Protein AF-A0A3M1BRA2-F1 (afdb_monomer)

Structure (mmCIF, N/CA/C/O backbone):
data_AF-A0A3M1BRA2-F1
#
_entry.id   AF-A0A3M1BRA2-F1
#
loop_
_atom_site.group_PDB
_atom_site.id
_atom_site.type_symbol
_atom_site.label_atom_id
_atom_site.label_alt_id
_atom_site.label_comp_id
_atom_site.label_asym_id
_atom_site.label_entity_id
_atom_site.label_seq_id
_atom_site.pdbx_PDB_ins_code
_atom_site.Cartn_x
_atom_site.Cartn_y
_atom_site.Cartn_z
_atom_site.occupancy
_atom_site.B_iso_or_equiv
_atom_site.auth_seq_id
_atom_site.auth_comp_id
_atom_site.auth_asym_id
_atom_site.auth_atom_id
_atom_site.pdbx_PDB_model_num
ATOM 1 N N . MET A 1 1 ? -9.223 -5.773 9.348 1.00 92.19 1 MET A N 1
ATOM 2 C CA . MET A 1 1 ? -8.689 -5.457 8.015 1.00 92.19 1 MET A CA 1
ATOM 3 C C . MET A 1 1 ? -7.475 -4.564 8.174 1.00 92.19 1 MET A C 1
ATOM 5 O O . MET A 1 1 ? -7.622 -3.455 8.689 1.00 92.19 1 MET A O 1
ATOM 9 N N . LYS A 1 2 ? -6.301 -5.059 7.779 1.00 95.88 2 LYS A N 1
ATOM 10 C CA . LYS A 1 2 ? -5.050 -4.290 7.745 1.00 95.88 2 LYS A CA 1
ATOM 11 C C . LYS A 1 2 ? -4.861 -3.640 6.381 1.00 95.88 2 LYS A C 1
ATOM 13 O O . LYS A 1 2 ? -4.986 -4.316 5.360 1.00 95.88 2 LYS A O 1
ATOM 18 N N . VAL A 1 3 ? -4.567 -2.345 6.370 1.00 97.69 3 VAL A N 1
ATOM 19 C CA . VAL A 1 3 ? -4.406 -1.553 5.148 1.00 97.69 3 VAL A C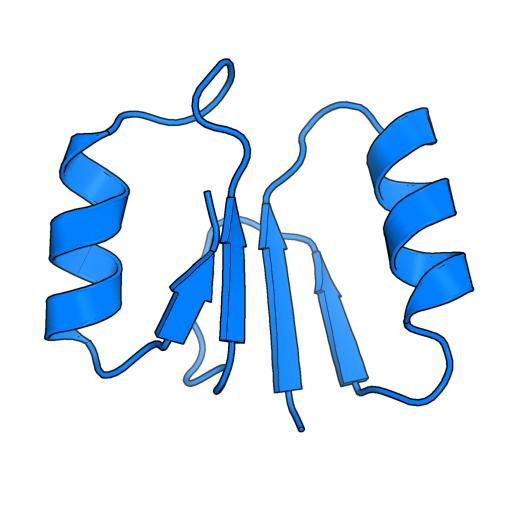A 1
ATOM 20 C C . VAL A 1 3 ? -3.020 -0.922 5.121 1.00 97.69 3 VAL A C 1
ATOM 22 O O . VAL A 1 3 ? -2.659 -0.181 6.035 1.00 97.69 3 VAL A O 1
ATOM 25 N N . LEU A 1 4 ? -2.269 -1.164 4.051 1.00 97.81 4 LEU A N 1
ATOM 26 C CA . LEU A 1 4 ? -1.058 -0.415 3.736 1.00 97.81 4 LEU A CA 1
ATOM 27 C C . LEU A 1 4 ? -1.427 0.764 2.836 1.00 97.81 4 LEU A C 1
ATOM 29 O O . LEU A 1 4 ? -2.003 0.577 1.767 1.00 97.81 4 LEU A O 1
ATOM 33 N N . LEU A 1 5 ? -1.079 1.975 3.252 1.00 97.38 5 LEU A N 1
ATOM 34 C CA . LEU A 1 5 ? -1.274 3.196 2.483 1.00 97.38 5 LEU A CA 1
ATOM 35 C C . LEU A 1 5 ? 0.064 3.715 1.963 1.00 97.38 5 LEU A C 1
ATOM 37 O O . LEU A 1 5 ? 0.985 4.002 2.731 1.00 97.38 5 LEU A O 1
ATOM 41 N N . MET A 1 6 ? 0.141 3.870 0.649 1.00 97.38 6 MET A N 1
ATOM 42 C CA . MET A 1 6 ? 1.351 4.234 -0.068 1.00 97.38 6 MET A CA 1
ATOM 43 C C . MET A 1 6 ? 1.155 5.533 -0.814 1.00 97.38 6 MET A C 1
ATOM 45 O O . MET A 1 6 ? 0.795 5.568 -1.989 1.00 97.38 6 MET A O 1
ATOM 49 N N . GLU A 1 7 ? 1.397 6.603 -0.070 1.00 97.00 7 GLU A N 1
ATOM 50 C CA . GLU A 1 7 ? 1.166 7.978 -0.473 1.00 97.00 7 GLU A CA 1
ATOM 51 C C . GLU A 1 7 ? 2.248 8.854 0.172 1.00 97.00 7 GLU A C 1
ATOM 53 O O . GLU A 1 7 ? 2.425 8.838 1.389 1.00 97.00 7 GLU A O 1
ATOM 58 N N . LYS A 1 8 ? 3.004 9.598 -0.634 1.00 95.06 8 LYS A N 1
ATOM 59 C CA . LYS A 1 8 ? 4.066 10.512 -0.183 1.00 95.06 8 LYS A CA 1
ATOM 60 C C . LYS A 1 8 ? 3.505 11.894 0.162 1.00 95.06 8 LYS A C 1
ATOM 62 O O . LYS A 1 8 ? 4.103 12.614 0.961 1.00 95.06 8 LYS A O 1
ATOM 67 N N . ASN A 1 9 ? 2.358 12.279 -0.399 1.00 96.19 9 ASN A N 1
ATOM 68 C CA . ASN A 1 9 ? 1.662 13.514 -0.061 1.00 96.19 9 ASN A CA 1
ATOM 69 C C . ASN A 1 9 ? 0.992 13.382 1.313 1.00 96.19 9 ASN A C 1
ATOM 71 O O . ASN A 1 9 ? -0.061 12.765 1.469 1.00 96.19 9 ASN A O 1
ATOM 75 N N . LEU A 1 10 ? 1.582 14.027 2.317 1.00 94.31 10 LEU A N 1
ATOM 76 C CA . LEU A 1 10 ? 1.129 13.941 3.708 1.00 94.31 10 LEU A CA 1
ATOM 77 C C . LEU A 1 10 ? -0.312 14.431 3.921 1.00 94.31 10 LEU A C 1
ATOM 79 O O . LEU A 1 10 ? -1.008 13.921 4.801 1.00 94.31 10 LEU A O 1
ATOM 83 N N . ILE A 1 11 ? -0.780 15.395 3.121 1.00 95.88 11 ILE A N 1
ATOM 84 C CA . ILE A 1 11 ? -2.150 15.915 3.221 1.00 95.88 11 ILE A CA 1
ATOM 85 C C . ILE A 1 11 ? -3.136 14.842 2.761 1.00 95.88 11 ILE A C 1
ATOM 87 O O . ILE A 1 11 ? -4.114 14.563 3.457 1.00 95.88 11 ILE A O 1
ATOM 91 N N . LEU A 1 12 ? -2.875 14.228 1.607 1.00 95.25 12 LEU A N 1
ATOM 92 C CA . LEU A 1 12 ? -3.720 13.169 1.068 1.00 95.25 12 LEU A CA 1
ATOM 93 C C . LEU A 1 12 ? -3.669 11.917 1.952 1.00 95.25 12 LEU A C 1
ATOM 95 O O . LEU A 1 12 ? -4.718 11.389 2.320 1.00 95.25 12 LEU A O 1
ATOM 99 N N . LEU A 1 13 ? -2.473 11.523 2.396 1.00 95.69 13 LEU A N 1
ATOM 100 C CA . LEU A 1 13 ? -2.270 10.435 3.352 1.00 95.69 13 LEU A CA 1
ATOM 101 C C . LEU A 1 13 ? -3.120 10.638 4.611 1.00 95.69 13 LEU A C 1
ATOM 103 O O . LEU A 1 13 ? -3.830 9.725 5.032 1.00 95.69 13 LEU A O 1
ATOM 107 N N . SER A 1 14 ? -3.091 11.840 5.195 1.00 95.75 14 SER A N 1
ATOM 108 C CA . SER A 1 14 ? -3.871 12.169 6.393 1.00 95.75 14 SER A CA 1
ATOM 109 C C . SER A 1 14 ? -5.381 12.048 6.153 1.00 95.75 14 SER A C 1
ATOM 111 O O . SER A 1 14 ? -6.091 11.449 6.965 1.00 95.75 14 SER A O 1
ATOM 113 N N . ARG A 1 15 ? -5.879 12.540 5.009 1.00 96.81 15 ARG A N 1
ATOM 114 C CA . ARG A 1 15 ? -7.302 12.453 4.630 1.00 96.81 15 ARG A CA 1
ATOM 115 C C . ARG A 1 15 ? -7.764 11.010 4.435 1.00 96.81 15 ARG A C 1
ATOM 117 O O . ARG A 1 15 ? -8.819 10.634 4.950 1.00 96.81 15 ARG A O 1
ATOM 124 N N . ILE A 1 16 ? -6.973 10.199 3.733 1.00 95.62 16 ILE A N 1
ATOM 125 C CA . ILE A 1 16 ? -7.284 8.782 3.507 1.00 95.62 16 ILE A CA 1
ATOM 126 C C . ILE A 1 16 ? -7.276 8.036 4.843 1.00 95.62 16 ILE A C 1
ATOM 128 O O . ILE A 1 16 ? -8.244 7.353 5.167 1.00 95.62 16 ILE A O 1
ATOM 132 N N . ARG A 1 17 ? -6.244 8.234 5.673 1.00 94.94 17 ARG A N 1
ATOM 133 C CA . ARG A 1 17 ? -6.159 7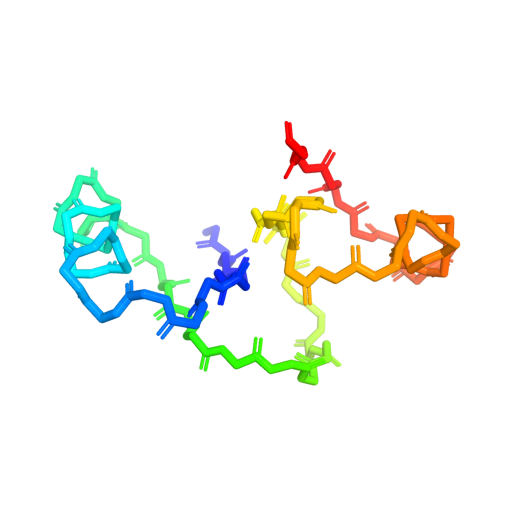.616 7.003 1.00 94.94 17 ARG A CA 1
ATOM 134 C C . ARG A 1 17 ? -7.342 7.998 7.896 1.00 94.94 17 ARG A C 1
ATOM 136 O O . ARG A 1 17 ? -7.882 7.136 8.576 1.00 94.94 17 ARG A O 1
ATOM 143 N N . SER A 1 18 ? -7.773 9.261 7.871 1.00 96.31 18 SER A N 1
ATOM 144 C CA . SER A 1 18 ? -8.959 9.717 8.609 1.00 96.31 18 SER A CA 1
ATOM 145 C C . SER A 1 18 ? -10.238 9.023 8.129 1.00 96.31 18 SER A C 1
ATOM 147 O O . SER A 1 18 ? -11.074 8.635 8.946 1.00 96.31 18 SER A O 1
ATOM 149 N N . SER A 1 19 ? -10.382 8.844 6.814 1.00 96.44 19 SER A N 1
ATOM 150 C CA . SER A 1 19 ? -11.542 8.177 6.200 1.00 96.44 19 SER A CA 1
ATOM 151 C C . SER A 1 19 ? -11.578 6.675 6.502 1.00 96.44 19 SER A C 1
ATOM 153 O O . SER A 1 19 ? -12.645 6.074 6.547 1.00 96.44 19 SER A O 1
ATOM 155 N N . LEU A 1 20 ? -10.411 6.080 6.748 1.00 95.69 20 LEU A N 1
ATOM 156 C CA . LEU A 1 20 ? -10.225 4.669 7.083 1.00 95.69 20 LEU A CA 1
ATOM 157 C C . LEU A 1 20 ? -9.991 4.444 8.585 1.00 95.69 20 LEU A C 1
ATOM 159 O O . LEU A 1 20 ? -9.426 3.426 8.971 1.00 95.69 20 LEU A O 1
ATOM 163 N N . SER A 1 21 ? -10.424 5.377 9.437 1.00 93.88 21 SER A N 1
ATOM 164 C CA . SER A 1 21 ? -10.183 5.359 10.891 1.00 93.88 21 SER A CA 1
ATOM 165 C C . SER A 1 21 ? -10.741 4.132 11.624 1.00 93.88 21 SER A C 1
ATOM 167 O O . SER A 1 21 ? -10.312 3.835 12.735 1.00 93.88 21 SER A O 1
ATOM 169 N N . SER A 1 22 ? -11.669 3.400 11.007 1.00 96.12 22 SER A N 1
ATOM 170 C CA . SER A 1 22 ? -12.222 2.135 11.510 1.00 96.12 22 SER A CA 1
ATOM 171 C C . SER A 1 22 ? -11.325 0.918 11.236 1.00 96.12 22 SER A C 1
ATOM 173 O O . SER A 1 22 ? -11.633 -0.181 11.696 1.00 96.12 22 SER A O 1
ATOM 175 N N . TYR A 1 23 ? -10.233 1.090 10.487 1.00 96.00 23 TYR A N 1
ATOM 176 C CA . TYR A 1 23 ? -9.314 0.027 10.087 1.00 96.00 23 TYR A CA 1
ATOM 177 C C . TYR A 1 23 ? -7.904 0.261 10.636 1.00 96.00 23 TYR A C 1
ATOM 179 O O . TYR A 1 23 ? -7.513 1.376 10.977 1.00 96.00 23 TYR A O 1
ATOM 187 N N . GLU A 1 24 ? -7.108 -0.807 10.685 1.00 95.75 24 GLU A N 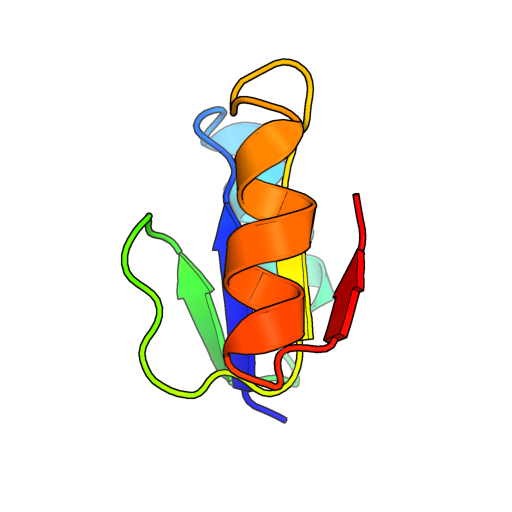1
ATOM 188 C CA . GLU A 1 24 ? -5.693 -0.722 11.040 1.00 95.75 24 GLU A CA 1
ATOM 189 C C . GLU A 1 24 ? -4.910 -0.253 9.808 1.00 95.75 24 GLU A C 1
ATOM 191 O O . GLU A 1 24 ? -4.612 -1.039 8.908 1.00 95.75 24 GLU A O 1
ATOM 196 N N . VAL A 1 25 ? -4.633 1.051 9.736 1.00 96.62 25 VAL A N 1
ATOM 197 C CA . VAL A 1 25 ? -3.941 1.673 8.600 1.00 96.62 25 VAL A CA 1
ATOM 198 C C . VAL A 1 25 ? -2.481 1.938 8.949 1.00 96.62 25 VAL A C 1
ATOM 200 O O . VAL A 1 25 ? -2.183 2.742 9.835 1.00 96.62 25 VAL A O 1
ATOM 203 N N . ARG A 1 26 ? -1.565 1.336 8.190 1.00 96.44 26 ARG A N 1
ATOM 204 C CA . ARG A 1 26 ? -0.135 1.653 8.220 1.00 96.44 26 ARG A CA 1
ATOM 205 C C . ARG A 1 26 ? 0.234 2.441 6.974 1.00 96.44 26 ARG A C 1
ATOM 207 O O . ARG A 1 26 ? -0.104 2.045 5.867 1.00 96.44 26 ARG A O 1
ATOM 214 N N . ALA A 1 27 ? 0.951 3.545 7.145 1.00 95.75 27 ALA A N 1
ATOM 215 C CA . ALA A 1 27 ? 1.570 4.243 6.026 1.00 95.75 27 ALA A CA 1
ATOM 216 C C . ALA A 1 27 ? 3.030 3.805 5.887 1.00 95.75 27 ALA A C 1
ATOM 218 O O . ALA A 1 27 ? 3.732 3.675 6.891 1.00 95.75 27 ALA A O 1
ATOM 219 N N . GLY A 1 28 ? 3.490 3.583 4.660 1.00 95.25 28 GLY A N 1
ATOM 220 C CA . GLY A 1 28 ? 4.872 3.184 4.403 1.00 95.25 28 GLY A CA 1
ATOM 221 C C . GLY A 1 28 ? 5.055 2.538 3.039 1.00 95.25 28 GLY A C 1
ATOM 222 O O . GLY A 1 28 ? 4.158 2.563 2.204 1.00 95.25 28 GLY A O 1
ATOM 223 N N . THR A 1 29 ? 6.236 1.969 2.810 1.00 94.75 29 THR A N 1
ATOM 224 C CA . THR A 1 29 ? 6.601 1.347 1.525 1.00 94.75 29 THR A CA 1
ATOM 225 C C . THR A 1 29 ? 6.922 -0.135 1.619 1.00 94.75 29 THR A C 1
ATOM 227 O O . THR A 1 29 ? 7.025 -0.811 0.600 1.00 94.75 29 THR A O 1
ATOM 230 N N . GLU A 1 30 ? 7.092 -0.648 2.826 1.00 95.19 30 GLU A N 1
ATOM 231 C CA . GLU A 1 30 ? 7.306 -2.069 3.073 1.00 95.19 30 GLU A CA 1
ATOM 232 C C . GLU A 1 30 ? 5.955 -2.771 3.117 1.00 95.19 30 GLU A C 1
ATOM 234 O O . GLU A 1 30 ? 4.983 -2.161 3.549 1.00 95.19 30 GLU A O 1
ATOM 239 N N . TYR A 1 31 ? 5.876 -4.027 2.692 1.00 95.69 31 TYR A N 1
ATOM 240 C CA . TYR A 1 31 ? 4.674 -4.850 2.820 1.00 95.69 31 TYR A CA 1
ATOM 241 C C . TYR A 1 31 ? 4.862 -5.851 3.961 1.00 95.69 31 TYR A C 1
ATOM 243 O O . TYR A 1 31 ? 5.831 -6.602 3.956 1.00 95.69 31 TYR A O 1
ATOM 251 N N . ASN A 1 32 ? 3.926 -5.869 4.910 1.00 95.00 32 ASN A N 1
ATOM 252 C CA . ASN A 1 32 ? 3.954 -6.679 6.128 1.00 95.00 32 ASN A CA 1
ATOM 253 C C . ASN A 1 32 ? 2.652 -7.482 6.281 1.00 95.00 32 ASN A C 1
ATOM 255 O O . ASN A 1 32 ? 2.050 -7.519 7.355 1.00 95.00 32 ASN A O 1
ATOM 259 N N . SER A 1 33 ? 2.229 -8.155 5.207 1.00 95.12 33 SER A N 1
ATOM 260 C CA . SER A 1 33 ? 1.009 -8.982 5.174 1.00 95.12 33 SER A CA 1
ATOM 261 C C . SER A 1 33 ? -0.294 -8.192 5.365 1.00 95.12 33 SER A C 1
ATOM 263 O O . SER A 1 33 ? -1.254 -8.699 5.947 1.00 95.12 33 SER A O 1
ATOM 265 N N . GLU A 1 34 ? -0.341 -6.937 4.909 1.00 97.38 34 GLU A N 1
ATOM 266 C CA . GLU A 1 34 ? -1.596 -6.189 4.860 1.00 97.38 34 GLU A CA 1
ATOM 267 C C . GLU A 1 34 ? -2.573 -6.792 3.842 1.00 97.38 34 GLU A C 1
ATOM 269 O O . GLU A 1 34 ? -2.209 -7.136 2.722 1.00 97.38 34 GLU A O 1
ATOM 274 N N . GLU A 1 35 ? -3.849 -6.883 4.213 1.00 96.75 35 GLU A N 1
ATOM 275 C CA . GLU A 1 35 ? -4.890 -7.466 3.358 1.00 96.75 35 GLU A CA 1
ATOM 276 C C . GLU A 1 35 ? -5.159 -6.592 2.124 1.00 96.75 35 GLU A C 1
ATOM 278 O O . GLU A 1 35 ? -5.404 -7.099 1.026 1.00 96.75 35 GLU A O 1
ATOM 283 N N . VAL A 1 36 ? -5.109 -5.268 2.303 1.00 97.56 36 VAL A N 1
ATOM 284 C CA . VAL A 1 36 ? -5.345 -4.275 1.251 1.00 97.56 36 VAL A CA 1
ATOM 285 C C . VAL A 1 36 ? -4.169 -3.312 1.170 1.00 97.56 36 VAL A C 1
ATOM 287 O O . VAL A 1 36 ? -3.679 -2.830 2.189 1.00 97.56 36 VAL A O 1
ATOM 290 N N . VAL A 1 37 ? -3.755 -2.977 -0.049 1.00 97.94 37 VAL A N 1
ATOM 291 C CA . VAL A 1 37 ? -2.743 -1.950 -0.309 1.00 97.94 37 VAL A CA 1
ATOM 292 C C . VAL A 1 37 ? -3.357 -0.864 -1.181 1.00 97.94 37 VAL A C 1
ATOM 294 O O . VAL A 1 37 ? -3.794 -1.147 -2.293 1.00 97.94 37 VAL A O 1
ATOM 297 N N . LEU A 1 38 ? -3.377 0.371 -0.686 1.00 97.69 38 LEU A N 1
ATOM 298 C CA . LEU A 1 38 ? -3.716 1.565 -1.457 1.00 97.69 38 LEU A CA 1
ATOM 299 C C . LEU A 1 38 ? -2.417 2.192 -1.964 1.00 97.69 38 LEU A C 1
ATOM 301 O O . LEU A 1 38 ? -1.573 2.557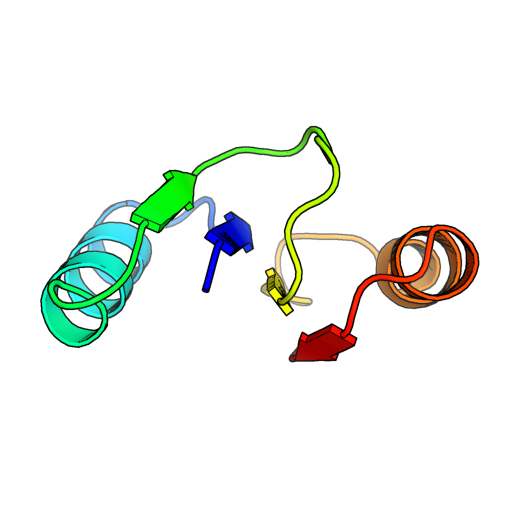 -1.143 1.00 97.69 38 LEU A O 1
ATOM 305 N N . ILE A 1 39 ? -2.234 2.310 -3.278 1.00 97.50 39 ILE A N 1
ATOM 306 C CA . ILE A 1 39 ? -0.985 2.789 -3.884 1.00 97.50 39 ILE A CA 1
ATOM 307 C C . ILE A 1 39 ? -1.218 3.921 -4.876 1.00 97.50 39 ILE A C 1
ATOM 309 O O . ILE A 1 39 ? -1.974 3.764 -5.817 1.00 97.50 39 ILE A O 1
ATOM 313 N N . ASN A 1 40 ? -0.521 5.045 -4.708 1.00 96.69 40 ASN A N 1
ATOM 314 C CA . ASN A 1 40 ? -0.560 6.130 -5.686 1.00 96.69 40 ASN A CA 1
ATOM 315 C C . ASN A 1 40 ? 0.430 5.876 -6.841 1.00 96.69 40 ASN A C 1
ATOM 317 O O . ASN A 1 40 ? 1.646 5.997 -6.667 1.00 96.69 40 ASN A O 1
ATOM 321 N N . LEU A 1 41 ? -0.079 5.564 -8.036 1.00 95.88 41 LEU A N 1
ATOM 322 C CA . LEU A 1 41 ? 0.753 5.278 -9.215 1.00 95.88 41 LEU A CA 1
ATOM 323 C C . LEU A 1 41 ? 1.486 6.494 -9.800 1.00 95.88 41 LEU A C 1
ATOM 325 O O . LEU A 1 41 ? 2.425 6.315 -10.569 1.00 95.88 41 LEU A O 1
ATOM 329 N N . GLU A 1 42 ? 1.129 7.724 -9.424 1.00 95.25 42 GLU A N 1
ATOM 330 C CA . GLU A 1 42 ? 1.915 8.909 -9.806 1.00 95.25 42 GLU A CA 1
ATOM 331 C C . GLU A 1 42 ? 3.251 8.975 -9.051 1.00 95.25 42 GLU A C 1
ATOM 333 O O . GLU A 1 42 ? 4.178 9.680 -9.448 1.00 95.25 42 GLU A O 1
ATOM 338 N N . GLN A 1 43 ? 3.358 8.254 -7.933 1.00 94.81 43 GLN A N 1
ATOM 339 C CA . GLN A 1 43 ? 4.483 8.348 -7.002 1.00 94.81 43 GLN A CA 1
ATOM 340 C C . GLN A 1 43 ? 5.260 7.046 -6.832 1.00 94.81 43 GLN A C 1
ATOM 342 O O . GLN A 1 43 ? 6.363 7.063 -6.261 1.00 94.81 43 GLN A O 1
ATOM 347 N N . PHE A 1 44 ? 4.682 5.935 -7.282 1.00 96.25 44 PHE A N 1
ATOM 348 C CA . PHE A 1 44 ? 5.236 4.597 -7.185 1.00 96.25 44 PHE A CA 1
ATOM 349 C C . PHE A 1 44 ? 5.160 3.887 -8.545 1.00 96.25 44 PHE A C 1
ATOM 351 O O . PHE A 1 44 ? 4.179 4.062 -9.263 1.00 96.25 44 PHE A O 1
ATOM 358 N N . PRO A 1 45 ? 6.171 3.071 -8.889 1.00 95.56 45 PRO A N 1
ATOM 359 C CA . PRO A 1 45 ? 6.209 2.335 -10.151 1.00 95.56 45 PRO A CA 1
ATOM 360 C C . PRO A 1 45 ? 5.037 1.352 -10.280 1.00 95.56 45 PRO A C 1
ATOM 362 O O . PRO A 1 45 ? 4.641 0.711 -9.301 1.00 95.56 45 PRO A O 1
ATOM 365 N N . VAL A 1 46 ? 4.505 1.204 -11.497 1.00 95.12 46 VAL A N 1
ATOM 366 C CA . VAL A 1 46 ? 3.355 0.328 -11.788 1.00 95.12 46 VAL A CA 1
ATOM 367 C C . VAL A 1 46 ? 3.695 -1.151 -11.593 1.00 95.12 46 VAL A C 1
ATOM 369 O O . VAL A 1 46 ? 2.844 -1.940 -11.186 1.00 95.12 46 VAL A O 1
ATOM 372 N N . GLU A 1 47 ? 4.959 -1.519 -11.795 1.00 96.00 47 GLU A N 1
ATOM 373 C CA . GLU A 1 47 ? 5.512 -2.861 -11.601 1.00 96.00 47 GLU A CA 1
ATOM 374 C C . GLU A 1 47 ? 5.260 -3.363 -10.175 1.00 96.00 47 GLU A C 1
ATOM 376 O O . GLU A 1 47 ? 4.956 -4.537 -9.947 1.00 96.00 47 GLU A O 1
ATOM 381 N N . ARG A 1 48 ? 5.253 -2.437 -9.214 1.00 95.38 48 ARG A N 1
ATOM 382 C CA . ARG A 1 48 ? 5.020 -2.734 -7.806 1.00 95.38 48 ARG A CA 1
ATOM 383 C C . ARG A 1 48 ? 3.618 -3.271 -7.524 1.00 95.38 48 ARG A C 1
ATOM 385 O O . ARG A 1 48 ? 3.414 -3.985 -6.544 1.00 95.38 48 ARG A O 1
ATOM 392 N N . VAL A 1 49 ? 2.638 -2.966 -8.376 1.00 96.56 49 VAL A N 1
ATOM 393 C CA . VAL A 1 49 ? 1.291 -3.549 -8.276 1.00 96.56 49 VAL A CA 1
ATOM 394 C C . VAL A 1 49 ? 1.351 -5.061 -8.479 1.00 96.56 49 VAL A C 1
ATOM 396 O O . VAL A 1 49 ? 0.691 -5.799 -7.748 1.00 96.56 49 VAL A O 1
ATOM 399 N N . ALA A 1 50 ? 2.134 -5.528 -9.455 1.00 96.12 50 ALA A N 1
ATOM 400 C CA . ALA A 1 50 ? 2.281 -6.952 -9.736 1.00 96.12 50 ALA A CA 1
ATOM 401 C C . ALA A 1 50 ? 3.016 -7.668 -8.595 1.00 96.12 50 ALA A C 1
ATOM 403 O O . ALA A 1 50 ? 2.557 -8.718 -8.147 1.00 96.12 50 ALA A O 1
ATOM 404 N N . GLU A 1 51 ? 4.086 -7.064 -8.070 1.00 96.25 51 GLU A N 1
ATOM 405 C CA . GLU A 1 51 ? 4.843 -7.582 -6.922 1.00 96.25 51 GLU A CA 1
ATOM 406 C C . GLU A 1 51 ? 3.950 -7.767 -5.687 1.00 96.25 51 GLU A C 1
ATOM 408 O O . GLU A 1 51 ? 3.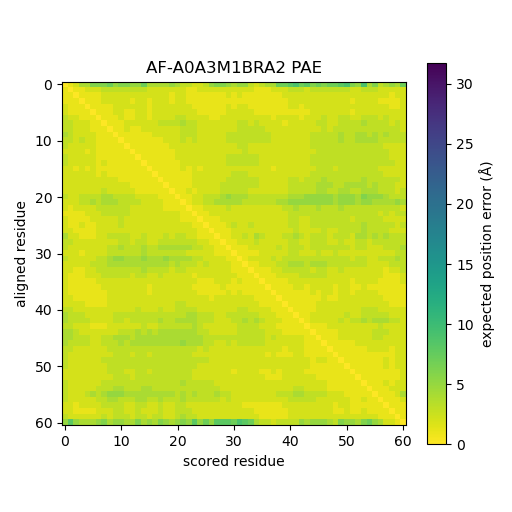894 -8.848 -5.105 1.00 96.25 51 GLU A O 1
ATOM 413 N N . LEU A 1 52 ? 3.183 -6.738 -5.316 1.00 96.62 52 LEU A N 1
ATOM 414 C CA . LEU A 1 52 ? 2.281 -6.791 -4.162 1.00 96.62 52 LEU A CA 1
ATOM 415 C C . LEU A 1 52 ? 1.160 -7.822 -4.335 1.00 96.62 52 LEU A C 1
ATOM 417 O O . LEU A 1 52 ? 0.822 -8.5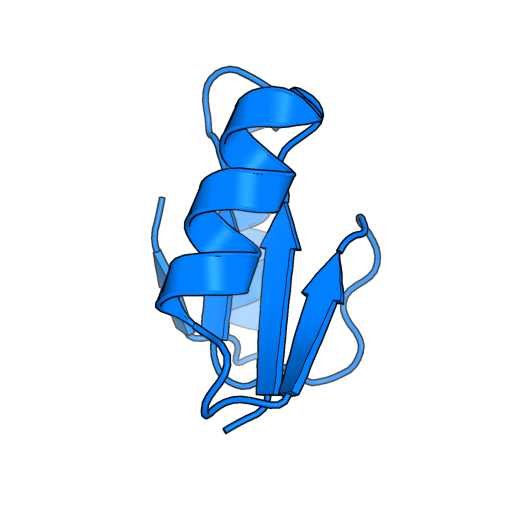31 -3.387 1.00 96.62 52 LEU A O 1
ATOM 421 N N . LYS A 1 53 ? 0.596 -7.937 -5.543 1.00 96.19 53 LYS A N 1
ATOM 422 C CA . LYS A 1 53 ? -0.409 -8.967 -5.846 1.00 96.19 53 LYS A CA 1
ATOM 423 C C . LYS A 1 53 ? 0.179 -10.373 -5.748 1.00 96.19 53 LYS A C 1
ATOM 425 O O . LYS A 1 53 ? -0.488 -11.263 -5.229 1.00 96.19 53 LYS A O 1
ATOM 430 N N . ALA A 1 54 ? 1.420 -10.574 -6.198 1.00 96.88 54 ALA A N 1
ATOM 431 C CA . ALA A 1 54 ? 2.119 -11.853 -6.069 1.00 96.88 54 ALA A CA 1
ATOM 432 C C . ALA A 1 54 ? 2.374 -12.235 -4.598 1.00 96.88 54 ALA A C 1
ATOM 434 O O . ALA A 1 54 ? 2.352 -13.416 -4.262 1.00 96.88 54 ALA A O 1
ATOM 435 N N . LEU A 1 55 ? 2.533 -11.245 -3.713 1.00 95.81 55 LEU A N 1
ATOM 436 C CA . LEU A 1 55 ? 2.623 -11.423 -2.256 1.00 95.81 55 LEU A CA 1
ATOM 437 C C . LEU A 1 55 ? 1.258 -11.640 -1.566 1.00 95.81 55 LEU A C 1
ATOM 439 O O . LEU A 1 55 ? 1.193 -11.724 -0.337 1.00 95.81 55 LEU A O 1
ATOM 443 N N . GLY A 1 56 ? 0.168 -11.730 -2.335 1.00 94.62 56 GLY A N 1
ATOM 444 C CA . GLY A 1 56 ? -1.182 -12.021 -1.845 1.00 94.62 56 GLY A CA 1
ATOM 445 C C . GLY A 1 56 ? -2.012 -10.795 -1.457 1.00 94.62 56 GLY A C 1
ATOM 446 O O . GLY A 1 56 ? -3.137 -10.954 -0.987 1.00 94.62 56 GLY A O 1
ATOM 447 N N . ALA A 1 57 ? -1.499 -9.580 -1.664 1.00 96.31 57 ALA A N 1
ATOM 448 C CA . ALA A 1 57 ? -2.209 -8.362 -1.297 1.00 96.31 57 ALA A CA 1
ATOM 449 C C . ALA A 1 57 ? -3.321 -8.006 -2.296 1.00 96.31 57 ALA A C 1
ATOM 451 O O . ALA A 1 57 ? -3.145 -8.092 -3.518 1.00 96.31 57 ALA A O 1
ATOM 452 N N . LYS A 1 58 ? -4.446 -7.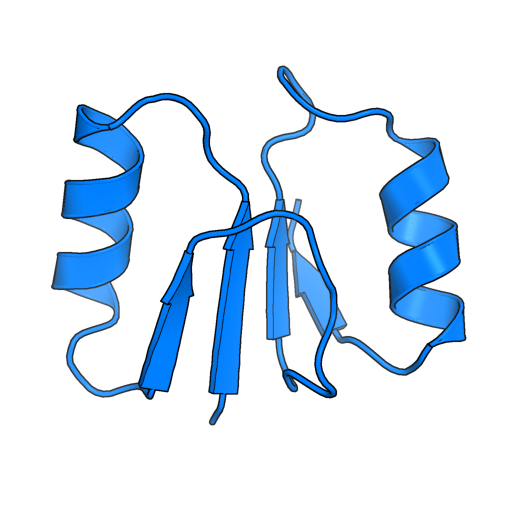477 -1.799 1.00 97.69 58 LYS A N 1
ATOM 453 C CA . LYS A 1 58 ? -5.440 -6.812 -2.651 1.00 97.69 58 LYS A CA 1
ATOM 454 C C 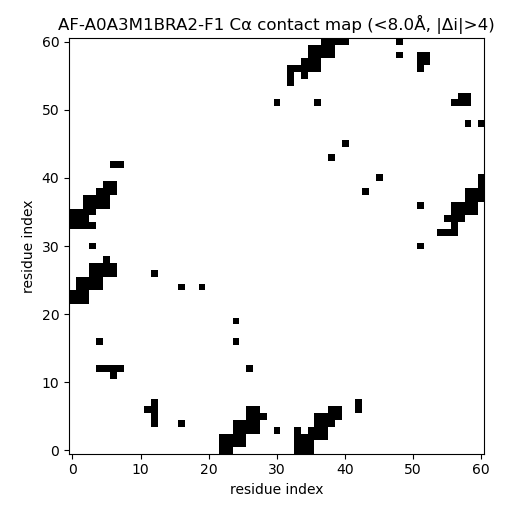. LYS A 1 58 ? -5.009 -5.369 -2.913 1.00 97.69 58 LYS A C 1
ATOM 456 O O . LYS 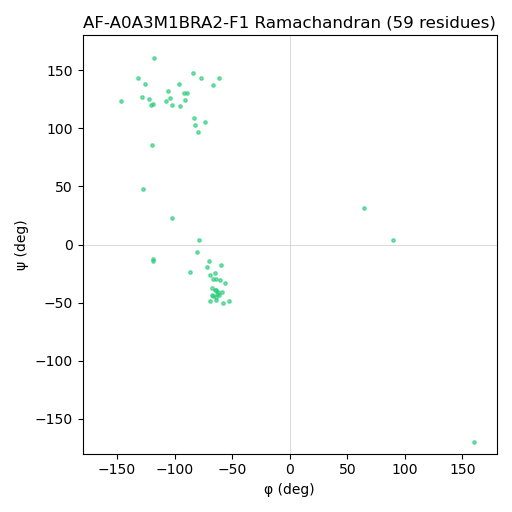A 1 58 ? -5.172 -4.498 -2.063 1.00 97.69 58 LYS A O 1
ATOM 461 N N . VAL A 1 59 ? -4.476 -5.107 -4.103 1.00 97.06 59 VAL A N 1
ATOM 462 C CA . VAL A 1 59 ? -3.990 -3.769 -4.482 1.00 97.06 59 VAL A CA 1
ATOM 463 C C . VAL A 1 59 ? -5.101 -2.926 -5.112 1.00 97.06 59 VAL A C 1
ATOM 465 O O . VAL A 1 59 ? -5.765 -3.381 -6.046 1.00 97.06 59 VAL A O 1
ATOM 468 N N . ILE A 1 60 ? -5.261 -1.695 -4.627 1.00 96.31 60 ILE A N 1
ATOM 469 C CA . ILE A 1 60 ? -6.099 -0.632 -5.192 1.00 96.31 60 ILE A CA 1
ATOM 470 C C . ILE A 1 60 ? -5.160 0.522 -5.544 1.00 96.31 60 ILE A C 1
ATOM 472 O O . ILE A 1 60 ? -4.430 1.012 -4.681 1.00 96.31 60 ILE A O 1
ATOM 476 N N . ALA A 1 61 ? -5.157 0.892 -6.816 1.00 90.25 61 ALA A N 1
ATOM 477 C CA . ALA A 1 61 ? -4.273 1.887 -7.402 1.00 90.25 61 ALA A CA 1
ATOM 478 C C . ALA A 1 61 ? -5.044 3.153 -7.783 1.00 90.25 61 ALA A C 1
ATOM 480 O O . ALA A 1 61 ? -6.216 2.990 -8.198 1.00 90.25 61 ALA A O 1
#

Foldseek 3Di:
DEEEEEDPPPVVVVVVCVVVVVHNYDYDDDDDPGQEYEHDCVVDPPVVVVVCVVVVHHYDD

Nearest PDB structures (foldseek):
  2cok-assembly1_A  TM=5.679E-01  e=2.725E-01  Homo sapiens
  4bu1-assembly1_B  TM=6.385E-01  e=4.116E-01  Schizosaccharomyces pombe
  6hm4-assembly1_A  TM=6.418E-01  e=5.420E-01  Schizosaccharomyces pombe 972h-
  3hue-assembly1_A  TM=5.878E-01  e=1.155E+00  Schizosaccharomyces pombe
  3huf-assembly2_B  TM=5.215E-01  e=2.002E+00  Schizosaccharomyces pombe

Mean predicted aligned error: 2.26 Å

Secondary structure (DSSP, 8-state):
-EEEEE-S-HHHHHHHHHHTTTSEEEESSS-SS-SEEEE-TTTS-THHHHHHHHTT-EEE-

pLDDT: mean 95.96, std 1.28, range [90.25, 97.94]

Solvent-accessible surface area (backbone atoms only — not comparable to full-atom values): 3619 Å² total; per-residue (Å²): 111,39,30,36,36,34,61,88,54,64,68,59,41,51,53,53,50,60,76,42,63,94,43,54,72,44,77,55,88,78,87,82,84,36,55,30,34,42,41,45,64,95,81,40,69,70,68,53,54,56,55,43,42,74,74,68,26,47,74,48,110

Radius of gyration: 10.75 Å; Cα contacts (8 Å, |Δi|>4): 93; chains: 1; bounding box: 20×28×23 Å

Sequence (61 aa):
MKVLLMEKNLILLSRIRSSLSSYEVRAGTEYNSEEVVLINLEQFPVERVAELKALGAKVIA